Protein AF-A0A8T8BW88-F1 (afdb_monomer_lite)

Foldseek 3Di:
DDPVVLLVLLLQVLVLLVVLVVDAAPPPVNPVSLVSNVVSVVVLVVVCVVPPHDDDLVRQVVQWDWDQDPVRFIFTALVSRDPPLSSNLCSVQVPPDADPRGRGPVSSVVSSVVVVVSVVSSVSNVVSVVVVD

Organism: NCBI:txid629265

pLDDT: mean 92.84, std 7.48, range [59.25, 98.06]

Sequence (133 aa):
MSSDELSELERTRRRALWALASLHPGASLALGVLATLDDLEAQERSISASTQQPLELNEARHSVPVERHTSGIDIVLELDIPEPWRERFLQASIGSTRLPEGPYACDWEKFLTEWEREMQHLQNHRVTQAASG

Radius of gyration: 16.19 Å; chains: 1; bounding box: 39×26×47 Å

Secondary structure (DSSP, 8-state):
--HHHHHHHHHHHHHHHHHHHTS-TT-TTHHHHHHHHHHHHHHHHHHHTTSPPPPPHHHHHHHS--EE-TTS-EE--GGGSPTTHHHHHHHHTTT----SS--BHHHHHHHHHHHHHHHHHHHHHHHHHHHH-

Structure (mmCIF, N/CA/C/O backbone):
data_AF-A0A8T8BW88-F1
#
_entry.id   AF-A0A8T8BW88-F1
#
loop_
_atom_site.group_PDB
_atom_site.id
_atom_site.type_symbol
_atom_site.label_atom_id
_atom_site.label_alt_id
_atom_site.label_comp_id
_atom_site.label_asym_id
_atom_site.label_entity_id
_atom_site.label_seq_id
_atom_site.pdbx_PDB_ins_code
_atom_site.Cartn_x
_atom_site.Cartn_y
_atom_site.Cartn_z
_atom_site.occupancy
_atom_site.B_iso_or_equiv
_atom_site.auth_seq_id
_atom_site.auth_comp_id
_atom_site.auth_asym_id
_atom_site.auth_atom_id
_atom_site.pdbx_PDB_model_num
ATOM 1 N N . MET A 1 1 ? 15.682 -3.677 9.743 1.00 74.81 1 MET A N 1
ATOM 2 C CA . MET A 1 1 ? 15.227 -2.358 9.276 1.00 74.81 1 MET A CA 1
ATOM 3 C C . MET A 1 1 ? 14.615 -1.632 10.460 1.00 74.81 1 MET A C 1
ATOM 5 O O . MET A 1 1 ? 13.867 -2.262 11.203 1.00 74.81 1 MET A O 1
ATOM 9 N N . SER A 1 2 ? 14.995 -0.382 10.702 1.00 84.38 2 SER A N 1
ATOM 10 C CA . SER A 1 2 ? 14.353 0.474 11.700 1.00 84.38 2 SER A CA 1
ATOM 11 C C . SER A 1 2 ? 12.965 0.916 11.217 1.00 84.38 2 SER A C 1
ATOM 13 O O . SER A 1 2 ? 12.634 0.778 10.039 1.00 84.38 2 SER A O 1
ATOM 15 N N . SER A 1 3 ? 12.148 1.462 12.123 1.00 85.19 3 SER A N 1
ATOM 16 C CA . SER A 1 3 ? 10.843 2.029 11.756 1.00 85.19 3 SER A CA 1
ATOM 17 C C . SER A 1 3 ? 10.980 3.167 10.737 1.00 85.19 3 SER A C 1
ATOM 19 O O . SER A 1 3 ? 10.177 3.261 9.813 1.00 85.19 3 SER A O 1
ATOM 21 N N . ASP A 1 4 ? 12.016 4.000 10.875 1.00 89.25 4 ASP A N 1
ATOM 22 C CA . ASP A 1 4 ? 12.253 5.138 9.980 1.00 89.25 4 ASP A CA 1
ATOM 23 C C . ASP A 1 4 ? 12.643 4.669 8.574 1.00 89.25 4 ASP A C 1
ATOM 25 O O . ASP A 1 4 ? 12.135 5.181 7.580 1.00 89.25 4 ASP A O 1
ATOM 29 N N . GLU A 1 5 ? 13.500 3.648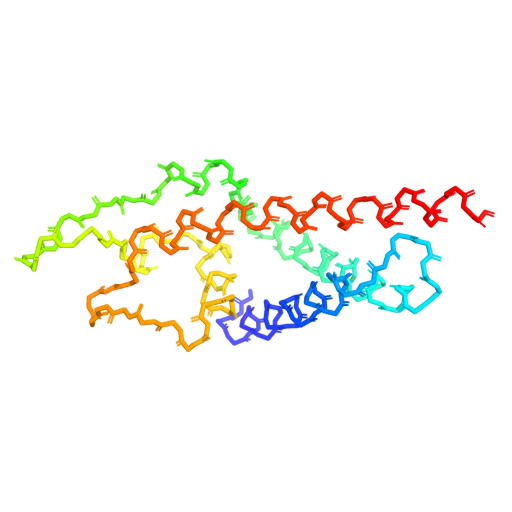 8.481 1.00 89.94 5 GLU A N 1
ATOM 30 C CA . GLU A 1 5 ? 13.898 3.057 7.201 1.00 89.94 5 GLU A CA 1
ATOM 31 C C . GLU A 1 5 ? 12.698 2.442 6.465 1.00 89.94 5 GLU A C 1
ATOM 33 O O . GLU A 1 5 ? 12.556 2.643 5.258 1.00 89.94 5 GLU A O 1
ATOM 38 N N . LEU A 1 6 ? 11.813 1.740 7.187 1.00 91.44 6 LEU A N 1
ATOM 39 C CA . LEU A 1 6 ? 10.586 1.180 6.613 1.00 91.44 6 LEU A CA 1
ATOM 40 C C . LEU A 1 6 ? 9.660 2.288 6.096 1.00 91.44 6 LEU A C 1
ATOM 42 O O . LEU A 1 6 ? 9.137 2.186 4.987 1.00 91.44 6 LEU A O 1
ATOM 46 N N . SER A 1 7 ? 9.506 3.367 6.867 1.00 92.81 7 SER A N 1
ATOM 47 C CA . SER A 1 7 ? 8.671 4.501 6.473 1.00 92.81 7 SER A CA 1
ATOM 48 C C . SER A 1 7 ? 9.186 5.200 5.215 1.00 92.81 7 SER A C 1
ATOM 50 O O . SER A 1 7 ? 8.406 5.516 4.317 1.00 92.81 7 SER A O 1
ATOM 52 N N . GLU A 1 8 ? 10.499 5.418 5.096 1.00 94.38 8 GLU A N 1
ATOM 53 C CA . GLU A 1 8 ? 11.085 5.989 3.875 1.00 94.38 8 GLU A CA 1
ATOM 54 C C . GLU A 1 8 ? 10.915 5.067 2.660 1.00 94.38 8 GLU A C 1
ATOM 56 O O . GLU A 1 8 ? 10.578 5.539 1.565 1.00 94.38 8 GLU A O 1
ATOM 61 N N . LEU A 1 9 ? 11.111 3.758 2.852 1.00 94.75 9 LEU A N 1
ATOM 62 C CA . LEU A 1 9 ? 10.942 2.753 1.805 1.00 94.75 9 LEU A CA 1
ATOM 63 C C . LEU A 1 9 ? 9.507 2.777 1.268 1.00 94.75 9 LEU A C 1
ATOM 65 O O . LEU A 1 9 ? 9.294 2.963 0.066 1.00 94.75 9 LEU A O 1
ATOM 69 N N . GLU A 1 10 ? 8.512 2.665 2.147 1.00 96.50 10 GLU A N 1
ATOM 70 C CA . GLU A 1 10 ? 7.111 2.588 1.728 1.00 96.50 10 GLU A CA 1
ATOM 71 C C . GLU A 1 10 ? 6.560 3.927 1.228 1.00 96.50 10 GLU A C 1
ATOM 73 O O . GLU A 1 10 ? 5.748 3.963 0.299 1.00 96.50 10 GLU A O 1
ATOM 78 N N . ARG A 1 11 ? 7.070 5.057 1.728 1.00 96.94 11 ARG A N 1
ATOM 79 C CA . ARG A 1 11 ? 6.762 6.376 1.156 1.00 96.94 11 ARG A CA 1
ATOM 80 C C . ARG A 1 11 ? 7.268 6.504 -0.275 1.00 96.94 11 ARG A C 1
ATOM 82 O O . ARG A 1 11 ? 6.573 7.050 -1.137 1.00 96.94 11 ARG A O 1
ATOM 89 N N . THR A 1 12 ? 8.474 6.007 -0.540 1.00 97.75 12 THR A N 1
ATOM 90 C CA . THR A 1 12 ? 9.057 6.005 -1.887 1.00 97.75 12 THR A CA 1
ATOM 91 C C . THR A 1 12 ? 8.255 5.091 -2.806 1.00 97.75 12 THR A C 1
ATOM 93 O O . THR A 1 12 ? 7.870 5.517 -3.899 1.00 97.75 12 THR A O 1
ATOM 96 N N . ARG A 1 13 ? 7.892 3.891 -2.331 1.00 97.88 13 ARG A N 1
ATOM 97 C CA . ARG A 1 13 ? 7.023 2.958 -3.058 1.00 97.88 13 ARG A CA 1
ATOM 98 C C . ARG A 1 13 ? 5.689 3.595 -3.423 1.00 97.88 13 ARG A C 1
ATOM 100 O O . ARG A 1 13 ? 5.296 3.572 -4.588 1.00 97.88 13 ARG A O 1
ATOM 107 N N . ARG A 1 14 ? 5.009 4.219 -2.460 1.00 97.94 14 ARG A N 1
ATOM 108 C CA . ARG A 1 14 ? 3.710 4.863 -2.680 1.00 97.94 14 ARG A CA 1
ATOM 109 C C . ARG A 1 14 ? 3.781 5.958 -3.745 1.00 97.94 14 ARG A C 1
ATOM 111 O O . ARG A 1 14 ? 2.912 6.027 -4.617 1.00 97.94 14 ARG A O 1
ATOM 118 N N . ARG A 1 15 ? 4.820 6.799 -3.708 1.00 97.62 15 ARG A N 1
ATOM 119 C CA . ARG A 1 15 ? 5.049 7.841 -4.724 1.00 97.62 15 ARG A CA 1
ATOM 120 C C . ARG A 1 15 ? 5.287 7.241 -6.107 1.00 97.62 15 ARG A C 1
ATOM 122 O O . ARG A 1 15 ? 4.695 7.714 -7.074 1.00 97.62 15 ARG A O 1
ATOM 129 N N . ALA A 1 16 ? 6.107 6.196 -6.197 1.00 98.00 16 ALA A N 1
ATOM 130 C CA . ALA A 1 16 ? 6.397 5.522 -7.458 1.00 98.00 16 ALA A CA 1
ATOM 131 C C . ALA A 1 16 ? 5.146 4.848 -8.048 1.00 98.00 16 ALA A C 1
ATOM 133 O O . ALA A 1 16 ? 4.834 5.059 -9.218 1.00 98.00 16 ALA A O 1
ATOM 134 N N . LEU A 1 17 ? 4.368 4.124 -7.237 1.00 97.88 17 LEU A N 1
ATOM 135 C CA . LEU A 1 17 ? 3.106 3.517 -7.672 1.00 97.88 17 LEU A CA 1
ATOM 136 C C . LEU A 1 17 ? 2.085 4.569 -8.123 1.00 97.88 17 LEU A C 1
ATOM 138 O O . LEU A 1 17 ? 1.419 4.385 -9.140 1.00 97.88 17 LEU A O 1
ATOM 142 N N . TRP A 1 18 ? 1.995 5.708 -7.427 1.00 96.69 18 TRP A N 1
ATOM 143 C CA . TRP A 1 18 ? 1.120 6.804 -7.851 1.00 96.69 18 TRP A CA 1
ATOM 144 C C . TRP A 1 18 ? 1.557 7.417 -9.190 1.00 96.69 18 TRP A C 1
ATOM 146 O O . TRP A 1 18 ? 0.721 7.645 -10.068 1.00 96.69 18 TRP A O 1
ATOM 156 N N . ALA A 1 19 ? 2.861 7.627 -9.387 1.00 97.31 19 ALA A N 1
ATOM 157 C CA . ALA A 1 19 ? 3.392 8.079 -10.670 1.00 97.31 19 ALA A CA 1
ATOM 158 C C . ALA A 1 19 ? 3.072 7.075 -11.793 1.00 97.31 19 ALA A C 1
ATOM 160 O O . ALA A 1 19 ? 2.618 7.475 -12.865 1.00 97.31 19 ALA A O 1
ATOM 161 N N . LEU A 1 20 ? 3.234 5.773 -11.530 1.00 97.56 20 LEU A N 1
ATOM 162 C CA . LEU A 1 20 ? 2.959 4.711 -12.499 1.00 97.56 20 LEU A CA 1
ATOM 163 C C . LEU A 1 20 ? 1.473 4.609 -12.871 1.00 97.56 20 LEU A C 1
ATOM 165 O O . LEU A 1 20 ? 1.148 4.348 -14.030 1.00 97.56 20 LEU A O 1
ATOM 169 N N . ALA A 1 21 ? 0.567 4.855 -11.920 1.00 95.44 21 ALA A N 1
ATOM 170 C CA . ALA A 1 21 ? -0.880 4.813 -12.142 1.00 95.44 21 ALA A CA 1
ATOM 171 C C . ALA A 1 21 ? -1.358 5.819 -13.206 1.00 95.44 21 ALA A C 1
ATOM 173 O O . ALA A 1 21 ? -2.361 5.584 -13.874 1.00 95.44 21 ALA A O 1
ATOM 174 N N . SER A 1 22 ? -0.619 6.916 -13.403 1.00 94.00 22 SER A N 1
ATOM 175 C CA . SER A 1 22 ? -0.926 7.932 -14.423 1.00 94.00 22 SER A CA 1
ATOM 176 C C . SER A 1 22 ? -0.344 7.605 -15.805 1.00 94.00 22 SER A C 1
ATOM 178 O O . SER A 1 22 ? -0.575 8.343 -16.762 1.00 94.00 22 SER A O 1
ATOM 180 N N . LEU A 1 23 ? 0.430 6.522 -15.925 1.00 96.19 23 LEU A N 1
ATOM 181 C CA . LEU A 1 23 ? 1.119 6.125 -17.149 1.00 96.19 23 LEU A CA 1
ATOM 182 C C . LEU A 1 23 ? 0.485 4.867 -17.745 1.00 96.19 23 LEU A C 1
ATOM 184 O O . LEU A 1 23 ? 0.189 3.897 -17.042 1.00 96.19 23 LEU A O 1
ATOM 188 N N . HIS A 1 24 ? 0.335 4.855 -19.069 1.00 94.00 24 HIS A N 1
ATOM 189 C CA . HIS A 1 24 ? -0.059 3.651 -19.794 1.00 94.00 24 HIS A CA 1
ATOM 190 C C . HIS A 1 24 ? 1.138 2.694 -19.942 1.00 94.00 24 HIS A C 1
ATOM 192 O O . HIS A 1 24 ? 2.274 3.161 -20.088 1.00 94.00 24 HIS A O 1
ATOM 198 N N . PRO A 1 25 ? 0.912 1.367 -19.959 1.00 95.00 25 PRO A N 1
ATOM 199 C CA . PRO A 1 25 ? 1.957 0.398 -20.271 1.00 95.00 25 PRO A CA 1
ATOM 200 C C . PRO A 1 25 ? 2.704 0.748 -21.565 1.00 95.00 25 PRO A C 1
ATOM 202 O O . PRO A 1 25 ? 2.097 1.188 -22.546 1.00 95.00 25 PRO A O 1
ATOM 205 N N . GLY A 1 26 ? 4.032 0.609 -21.545 1.00 90.19 26 GLY A N 1
ATOM 206 C CA . GLY A 1 26 ? 4.911 0.929 -22.678 1.00 90.19 26 GLY A CA 1
ATOM 207 C C . GLY A 1 26 ? 5.310 2.404 -22.812 1.00 90.19 26 GLY A C 1
ATOM 208 O O . GLY A 1 26 ? 6.084 2.743 -23.704 1.00 90.19 26 GLY A O 1
ATOM 209 N N . ALA A 1 27 ? 4.831 3.296 -21.939 1.00 93.38 27 ALA A N 1
ATOM 210 C CA . ALA A 1 27 ? 5.320 4.672 -21.902 1.00 93.38 27 ALA A CA 1
ATOM 211 C C . ALA A 1 27 ? 6.814 4.711 -21.530 1.00 93.38 27 ALA A C 1
ATOM 213 O O . ALA A 1 27 ? 7.217 4.166 -20.505 1.00 93.38 27 ALA A O 1
ATOM 214 N N . SER A 1 28 ? 7.639 5.426 -22.299 1.00 91.50 28 SER A N 1
ATOM 215 C CA . SER A 1 28 ? 9.075 5.577 -21.999 1.00 91.50 28 SER A CA 1
ATOM 216 C C . SER A 1 28 ? 9.335 6.253 -20.648 1.00 91.50 28 SER A C 1
ATOM 218 O O . SER A 1 28 ? 10.311 5.940 -19.971 1.00 91.50 28 SER A O 1
ATOM 220 N N . LEU A 1 29 ? 8.425 7.131 -20.214 1.00 93.31 29 LEU A N 1
ATOM 221 C CA . LEU A 1 29 ? 8.466 7.769 -18.896 1.00 93.31 29 LEU A CA 1
ATOM 222 C C . LEU A 1 29 ? 8.293 6.770 -17.739 1.00 93.31 29 LEU A C 1
ATOM 224 O O . LEU A 1 29 ? 8.699 7.074 -16.620 1.00 93.31 29 LEU A O 1
ATOM 228 N N . ALA A 1 30 ? 7.738 5.577 -17.989 1.00 95.69 30 ALA A N 1
ATOM 229 C CA . ALA A 1 30 ? 7.582 4.549 -16.964 1.00 95.69 30 ALA A CA 1
ATOM 230 C C . ALA A 1 30 ? 8.914 3.872 -16.605 1.00 95.69 30 ALA A C 1
ATOM 232 O O . ALA A 1 30 ? 9.045 3.383 -15.491 1.00 95.69 30 ALA A O 1
ATOM 233 N N . LEU A 1 31 ? 9.924 3.890 -17.487 1.00 94.88 31 LEU A N 1
ATOM 234 C CA . LEU A 1 31 ? 11.190 3.165 -17.290 1.00 94.88 31 LEU A CA 1
ATOM 235 C C . LEU A 1 31 ? 11.887 3.526 -15.968 1.00 94.88 31 LEU A C 1
ATOM 237 O O . LEU A 1 31 ? 12.295 2.639 -15.224 1.00 94.88 31 LEU A O 1
ATOM 241 N N . GLY A 1 32 ? 11.987 4.822 -15.652 1.00 95.44 32 GLY A N 1
ATOM 242 C CA . GLY A 1 32 ? 12.606 5.280 -14.402 1.00 95.44 32 GLY A CA 1
ATOM 243 C C . GLY A 1 32 ? 11.784 4.921 -13.158 1.00 95.44 32 GLY A C 1
ATOM 244 O O . GLY A 1 32 ? 12.343 4.609 -12.107 1.00 95.44 32 GLY A O 1
ATOM 245 N N . VAL A 1 33 ? 10.454 4.918 -13.288 1.00 97.12 33 VAL A N 1
ATOM 246 C CA . VAL A 1 33 ? 9.537 4.527 -12.209 1.00 97.12 33 VAL A CA 1
ATOM 247 C C . VAL A 1 33 ? 9.631 3.022 -11.940 1.00 97.12 33 VAL A C 1
ATOM 249 O O . VAL A 1 33 ? 9.687 2.618 -10.783 1.00 97.12 33 VAL A O 1
ATOM 252 N N . LEU A 1 34 ? 9.709 2.202 -12.993 1.00 97.19 34 LEU A N 1
ATOM 253 C CA . LEU A 1 34 ? 9.879 0.751 -12.894 1.00 97.19 34 LEU A CA 1
ATOM 254 C C . LEU A 1 34 ? 11.213 0.386 -12.243 1.00 97.19 34 LEU A C 1
ATOM 256 O O . LEU A 1 34 ? 11.208 -0.382 -11.290 1.00 97.19 34 LEU A O 1
ATOM 260 N N . ALA A 1 35 ? 12.316 1.018 -12.658 1.00 96.44 35 ALA A N 1
ATOM 261 C CA . ALA A 1 35 ? 13.621 0.810 -12.027 1.00 96.44 35 ALA A CA 1
ATOM 262 C C . ALA A 1 35 ? 13.587 1.117 -10.519 1.00 96.44 35 ALA A C 1
ATOM 264 O O . ALA A 1 35 ? 14.080 0.335 -9.715 1.00 96.44 35 ALA A O 1
ATOM 265 N N . THR A 1 36 ? 12.918 2.208 -10.125 1.00 97.38 36 THR A N 1
ATOM 266 C CA . THR A 1 36 ? 12.741 2.546 -8.703 1.00 97.38 36 THR A CA 1
ATOM 267 C C . THR A 1 36 ? 11.951 1.465 -7.956 1.00 97.38 36 THR A C 1
ATOM 269 O O . THR A 1 36 ? 12.309 1.101 -6.840 1.00 97.38 36 THR A O 1
ATOM 272 N N . LEU A 1 37 ? 10.869 0.943 -8.543 1.00 97.12 37 LEU A N 1
ATOM 273 C CA . LEU A 1 37 ? 10.062 -0.115 -7.923 1.00 97.12 37 LEU A CA 1
ATOM 274 C C . LEU A 1 37 ? 10.822 -1.445 -7.823 1.00 97.12 37 LEU A C 1
ATOM 276 O O . LEU A 1 37 ? 10.698 -2.133 -6.811 1.00 97.12 37 LEU A O 1
ATOM 280 N N . ASP A 1 38 ? 11.627 -1.779 -8.829 1.00 96.06 38 ASP A N 1
ATOM 281 C CA . ASP A 1 38 ? 12.470 -2.976 -8.835 1.00 96.06 38 ASP A CA 1
ATOM 282 C C . ASP A 1 38 ? 13.574 -2.889 -7.765 1.00 96.06 38 ASP A C 1
ATOM 284 O O . ASP A 1 38 ? 13.796 -3.856 -7.031 1.00 96.06 38 ASP A O 1
ATOM 288 N N . ASP A 1 39 ? 14.205 -1.719 -7.605 1.00 95.75 39 ASP A N 1
ATOM 289 C CA . ASP A 1 39 ? 15.193 -1.463 -6.549 1.00 95.75 39 ASP A CA 1
ATOM 290 C C . ASP A 1 39 ? 14.573 -1.619 -5.150 1.00 95.75 39 ASP A C 1
ATOM 292 O O . ASP A 1 39 ? 15.161 -2.255 -4.269 1.00 95.75 39 ASP A O 1
ATOM 296 N N . LEU A 1 40 ? 13.355 -1.102 -4.947 1.00 94.88 40 LEU A N 1
ATOM 297 C CA . LEU A 1 40 ? 12.621 -1.244 -3.685 1.00 94.88 40 LEU A CA 1
ATOM 298 C C . LEU A 1 40 ? 12.276 -2.709 -3.385 1.00 94.88 40 LEU A C 1
ATOM 300 O O . LEU A 1 40 ? 12.467 -3.164 -2.257 1.00 94.88 40 LEU A O 1
ATOM 304 N N . GLU A 1 41 ? 11.800 -3.470 -4.377 1.00 92.12 41 GLU A N 1
ATOM 305 C CA . GLU A 1 41 ? 11.554 -4.910 -4.219 1.00 92.12 41 GLU A CA 1
ATOM 306 C C . GLU A 1 41 ? 12.842 -5.687 -3.909 1.00 92.12 41 GLU A C 1
ATOM 308 O O . GLU A 1 41 ? 12.825 -6.633 -3.118 1.00 92.12 41 GLU A O 1
ATOM 313 N N . ALA A 1 42 ? 13.971 -5.314 -4.516 1.00 91.12 42 ALA A N 1
ATOM 314 C CA . ALA A 1 42 ? 15.265 -5.923 -4.226 1.00 91.12 42 ALA A CA 1
ATOM 315 C C . ALA A 1 42 ? 15.733 -5.615 -2.795 1.00 91.12 42 ALA A C 1
ATOM 317 O O . ALA A 1 42 ? 16.179 -6.524 -2.087 1.00 91.12 42 ALA A O 1
ATOM 318 N N . GLN A 1 43 ? 15.584 -4.364 -2.350 1.00 89.62 43 GLN A N 1
ATOM 319 C CA . GLN A 1 43 ? 15.903 -3.942 -0.989 1.00 89.62 43 GLN A CA 1
ATOM 320 C C . GLN A 1 43 ? 15.036 -4.676 0.041 1.00 89.62 43 GLN A C 1
ATOM 322 O O . GLN A 1 43 ? 15.56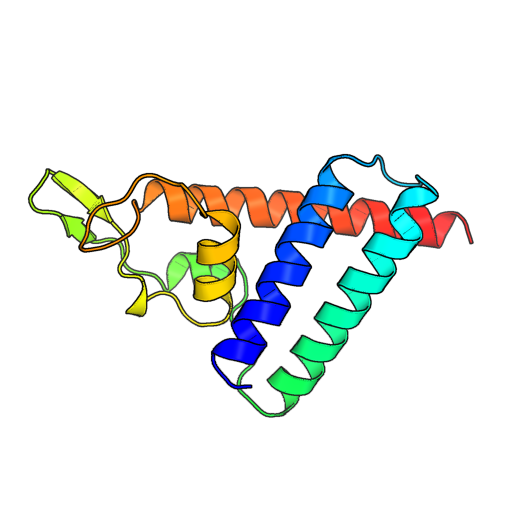9 -5.227 1.005 1.00 89.62 43 GLN A O 1
ATOM 327 N N . GLU A 1 44 ? 13.724 -4.754 -0.186 1.00 86.94 44 GLU A N 1
ATOM 328 C CA . GLU A 1 44 ? 12.796 -5.488 0.677 1.00 86.94 44 GLU A CA 1
ATOM 329 C C . GLU A 1 44 ? 13.173 -6.970 0.761 1.00 86.94 44 GLU A C 1
ATOM 331 O O . GLU A 1 44 ? 13.350 -7.494 1.856 1.00 86.94 44 GLU A O 1
ATOM 336 N N . ARG A 1 45 ? 13.412 -7.634 -0.377 1.00 84.88 45 ARG A N 1
ATOM 337 C CA . ARG A 1 45 ? 13.787 -9.056 -0.414 1.00 84.88 45 ARG A CA 1
ATOM 338 C C . ARG A 1 45 ? 15.114 -9.336 0.295 1.00 84.88 45 ARG A C 1
ATOM 340 O O . ARG A 1 45 ? 15.239 -10.360 0.962 1.00 84.88 45 ARG A O 1
ATOM 347 N N . SER A 1 46 ? 16.086 -8.433 0.176 1.00 82.75 46 SER A N 1
ATOM 348 C CA . SER A 1 46 ? 17.368 -8.516 0.889 1.00 82.75 46 SER A CA 1
ATOM 349 C C . SER A 1 46 ? 17.172 -8.470 2.409 1.00 82.75 46 SER A C 1
ATOM 351 O O . SER A 1 46 ? 17.742 -9.274 3.146 1.00 82.75 46 SER A O 1
ATOM 353 N N . ILE A 1 47 ? 16.293 -7.583 2.883 1.00 74.19 47 ILE A N 1
ATOM 354 C CA . ILE A 1 47 ? 15.958 -7.453 4.305 1.00 74.19 47 ILE A CA 1
ATOM 355 C C . ILE A 1 47 ? 15.166 -8.674 4.776 1.00 74.19 47 ILE A C 1
ATOM 357 O O . ILE A 1 47 ? 15.517 -9.276 5.790 1.00 74.19 47 ILE A O 1
ATOM 361 N N . SER A 1 48 ? 14.154 -9.091 4.017 1.00 70.75 48 SER A N 1
ATOM 362 C CA . SER A 1 48 ? 13.320 -10.254 4.318 1.00 70.75 48 SER A CA 1
ATOM 363 C C . SER A 1 48 ? 14.081 -11.572 4.286 1.00 70.75 48 SER A C 1
ATOM 365 O O . SER A 1 48 ? 13.669 -12.503 4.954 1.00 70.75 48 SER A O 1
ATOM 367 N N . ALA A 1 49 ? 15.206 -11.676 3.575 1.00 67.62 49 ALA A N 1
ATOM 368 C CA . ALA A 1 49 ? 16.082 -12.844 3.669 1.00 67.62 49 ALA A CA 1
ATOM 369 C C . ALA A 1 49 ? 16.762 -12.961 5.051 1.00 67.62 49 ALA A C 1
ATOM 371 O O . ALA A 1 49 ? 17.193 -14.047 5.436 1.00 67.62 49 ALA A O 1
ATOM 372 N N . SER A 1 50 ? 16.846 -11.855 5.803 1.00 61.41 50 SER A N 1
ATOM 373 C CA . SER A 1 50 ? 17.360 -11.810 7.180 1.00 61.41 50 SER A CA 1
ATOM 374 C C . SER A 1 50 ? 16.271 -11.845 8.265 1.00 61.41 50 SER A C 1
ATOM 376 O O . SER A 1 50 ? 16.590 -12.015 9.441 1.00 61.41 50 SER A O 1
ATOM 378 N N . THR A 1 51 ? 14.995 -11.711 7.888 1.00 66.88 51 THR A N 1
ATOM 379 C CA . THR A 1 51 ? 13.824 -11.733 8.784 1.00 66.88 51 THR A CA 1
ATOM 380 C C . THR A 1 51 ? 12.785 -12.745 8.283 1.00 66.88 51 THR A C 1
ATOM 382 O O . THR A 1 51 ? 13.067 -13.542 7.398 1.00 66.88 51 THR A O 1
ATOM 385 N N . GLN A 1 52 ? 11.578 -12.782 8.851 1.00 71.50 52 GLN A N 1
ATOM 386 C CA . GLN A 1 52 ? 10.477 -13.505 8.204 1.00 71.50 52 GLN A CA 1
ATOM 387 C C . GLN A 1 52 ? 10.051 -12.758 6.930 1.00 71.50 52 GLN A C 1
ATOM 389 O O . GLN A 1 52 ? 10.141 -11.526 6.880 1.00 71.50 52 GLN A O 1
ATOM 394 N N . GLN A 1 53 ? 9.625 -13.498 5.899 1.00 76.56 53 GLN A N 1
ATOM 395 C CA . GLN A 1 53 ? 9.038 -12.893 4.704 1.00 76.56 53 GLN A CA 1
ATOM 396 C C . GLN A 1 53 ? 7.753 -12.130 5.068 1.00 76.56 53 GLN A C 1
ATOM 398 O O . GLN A 1 53 ? 7.018 -12.581 5.951 1.00 76.56 53 GLN A O 1
ATOM 403 N N . PRO A 1 54 ? 7.477 -10.992 4.402 1.00 81.12 54 PRO A N 1
ATOM 404 C CA . PRO A 1 54 ? 6.192 -10.320 4.479 1.00 81.12 54 PRO A CA 1
ATOM 405 C C . PRO A 1 54 ? 5.058 -11.297 4.196 1.00 81.12 54 PRO A C 1
ATOM 407 O O . PRO A 1 54 ? 5.184 -12.139 3.309 1.00 81.12 54 PRO A O 1
ATOM 410 N N . LEU A 1 55 ? 3.947 -11.148 4.915 1.00 87.75 55 LEU A N 1
ATOM 411 C CA . LEU A 1 55 ? 2.726 -11.878 4.588 1.00 87.75 55 LEU A CA 1
ATOM 412 C C . LEU A 1 55 ? 2.282 -11.546 3.165 1.00 87.75 55 LEU A C 1
ATOM 414 O O . LEU A 1 55 ? 2.373 -10.393 2.731 1.00 87.75 55 LEU A O 1
ATOM 418 N N . GLU A 1 56 ? 1.754 -12.538 2.461 1.00 92.31 56 GLU A N 1
ATOM 419 C CA . GLU A 1 56 ? 1.121 -12.311 1.168 1.00 92.31 56 GLU A CA 1
ATOM 420 C C . GLU A 1 56 ? -0.153 -11.466 1.335 1.00 92.31 56 GLU A C 1
ATOM 422 O O . GLU A 1 56 ? -0.763 -11.433 2.407 1.00 92.31 56 GLU A O 1
ATOM 427 N N . LEU A 1 57 ? -0.602 -10.792 0.268 1.00 93.69 57 LEU A N 1
ATOM 428 C CA . LEU A 1 57 ? -1.754 -9.874 0.324 1.00 93.69 57 LEU A CA 1
ATOM 429 C C . LEU A 1 57 ? -2.999 -10.526 0.947 1.00 93.69 57 LEU A C 1
ATOM 431 O O . LEU A 1 57 ? -3.676 -9.931 1.786 1.00 93.69 57 LEU A O 1
ATOM 435 N N . ASN A 1 58 ? -3.299 -11.763 0.545 1.00 93.25 58 ASN A N 1
ATOM 436 C CA . ASN A 1 58 ? -4.439 -12.495 1.083 1.00 93.25 58 ASN A CA 1
ATOM 437 C C . ASN A 1 58 ? -4.220 -12.924 2.532 1.00 93.25 58 ASN A C 1
ATOM 439 O O . ASN A 1 58 ? -5.177 -12.952 3.294 1.00 93.25 58 ASN A O 1
ATOM 443 N N . GLU A 1 59 ? -3.000 -13.235 2.951 1.00 94.00 59 GLU A N 1
ATOM 444 C CA . GLU A 1 59 ? -2.741 -13.567 4.353 1.00 94.00 59 GLU A CA 1
ATOM 445 C C . GLU A 1 59 ? -2.928 -12.332 5.235 1.00 94.00 59 GLU A C 1
ATOM 447 O O . GLU A 1 59 ? -3.644 -12.406 6.231 1.00 94.00 59 GLU A O 1
ATOM 452 N N . ALA A 1 60 ? -2.404 -11.178 4.809 1.00 93.75 60 ALA A N 1
ATOM 453 C CA . ALA A 1 60 ? -2.607 -9.900 5.487 1.00 93.75 60 ALA A CA 1
ATOM 454 C C . ALA A 1 60 ? -4.093 -9.526 5.588 1.00 93.75 60 ALA A C 1
ATOM 456 O O . ALA A 1 60 ? -4.554 -9.058 6.626 1.00 93.75 60 ALA A O 1
ATOM 457 N N . ARG A 1 61 ? -4.873 -9.785 4.529 1.00 93.56 61 ARG A N 1
ATOM 458 C CA . ARG A 1 61 ? -6.327 -9.568 4.532 1.00 93.56 61 ARG A CA 1
ATOM 459 C C . ARG A 1 61 ? -7.031 -10.349 5.642 1.00 93.56 61 ARG A C 1
ATOM 461 O O 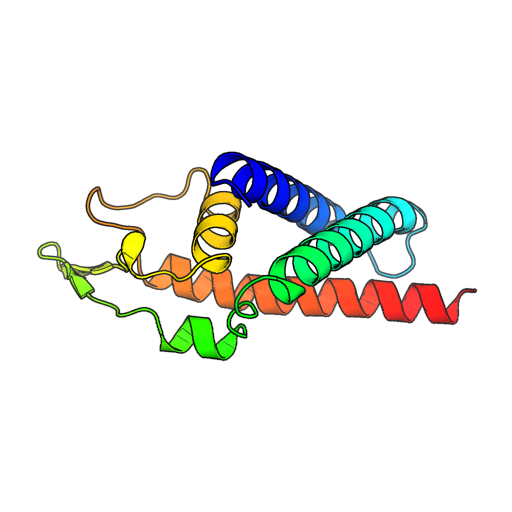. ARG A 1 61 ? -7.935 -9.809 6.268 1.00 93.56 61 ARG A O 1
ATOM 468 N N . HIS A 1 62 ? -6.646 -11.605 5.859 1.00 94.12 62 HIS A N 1
ATOM 469 C CA . HIS A 1 62 ? -7.304 -12.485 6.829 1.00 94.12 62 HIS A CA 1
ATOM 470 C C . HIS A 1 62 ? -6.694 -12.411 8.235 1.00 94.12 62 HIS A C 1
ATOM 472 O O . HIS A 1 62 ? -7.310 -12.901 9.179 1.00 94.12 62 HIS A O 1
ATOM 478 N N . SER A 1 63 ? -5.498 -11.835 8.390 1.00 94.38 63 SER A N 1
ATOM 479 C CA . SER A 1 63 ? -4.813 -11.755 9.683 1.00 94.38 63 SER A CA 1
ATOM 480 C C . SER A 1 63 ? -5.261 -10.578 10.546 1.00 94.38 63 SER A C 1
ATOM 482 O O . SER A 1 63 ? -5.041 -10.620 11.751 1.00 94.38 63 SER A O 1
ATOM 484 N N . VAL A 1 64 ? -5.840 -9.529 9.950 1.00 96.50 64 VAL A N 1
ATOM 485 C CA . VAL A 1 64 ? -6.221 -8.296 10.657 1.00 96.50 64 VAL A CA 1
ATOM 486 C C . VAL A 1 64 ? -7.658 -8.407 11.180 1.00 96.50 64 VAL A C 1
ATOM 488 O O . VAL A 1 64 ? -8.588 -8.477 10.370 1.00 96.50 64 VAL A O 1
ATOM 491 N N . PRO A 1 65 ? -7.878 -8.414 12.508 1.00 96.44 65 PRO A N 1
ATOM 492 C CA . PRO A 1 65 ? -9.216 -8.453 13.083 1.00 96.44 65 PRO A CA 1
ATOM 493 C C . PRO A 1 65 ? -9.983 -7.155 12.824 1.00 96.44 65 PRO A C 1
ATOM 495 O O . PRO A 1 65 ? -9.418 -6.062 12.848 1.00 96.44 65 PRO A O 1
ATOM 498 N N . VAL A 1 66 ? -11.296 -7.285 12.633 1.00 96.94 66 VAL A N 1
ATOM 499 C CA . VAL A 1 66 ? -12.224 -6.151 12.594 1.00 96.94 66 VAL A CA 1
ATOM 500 C C . VAL A 1 66 ? -12.937 -6.051 13.934 1.00 96.94 66 VAL A C 1
ATOM 502 O O . VAL A 1 66 ? -13.525 -7.027 14.407 1.00 96.94 66 VAL A O 1
ATOM 505 N N . GLU A 1 67 ? -12.922 -4.860 14.524 1.00 95.88 67 GLU A N 1
ATOM 506 C CA . GLU A 1 67 ? -13.584 -4.566 15.788 1.00 95.88 67 GLU A CA 1
ATOM 507 C C . GLU A 1 67 ? -14.762 -3.615 15.586 1.00 95.88 67 GLU A C 1
ATOM 509 O O . GLU A 1 67 ? -14.653 -2.567 14.943 1.00 95.88 67 GLU A O 1
ATOM 514 N N . ARG A 1 68 ? -15.901 -3.949 16.200 1.00 97.12 68 ARG A N 1
ATOM 515 C CA . ARG A 1 68 ? -17.054 -3.049 16.253 1.00 97.12 68 ARG A CA 1
ATOM 516 C C . ARG A 1 68 ? -16.800 -1.977 17.309 1.00 97.12 68 ARG A C 1
ATOM 518 O O . ARG A 1 68 ? -16.927 -2.247 18.504 1.00 97.12 68 ARG A O 1
ATOM 525 N N . HIS A 1 69 ? -16.500 -0.753 16.881 1.00 95.44 69 HIS A N 1
ATOM 526 C CA . HIS A 1 69 ? -16.334 0.369 17.799 1.00 95.44 69 HIS A CA 1
ATOM 527 C C . HIS A 1 69 ? -17.672 0.761 18.455 1.00 95.44 69 HIS A C 1
ATOM 529 O O . HIS A 1 69 ? -18.753 0.553 17.898 1.00 95.44 69 HIS A O 1
ATOM 535 N N . THR A 1 70 ? -17.613 1.395 19.631 1.00 94.31 70 THR A N 1
ATOM 536 C CA . THR A 1 70 ? -18.795 1.847 20.395 1.00 94.31 70 THR A CA 1
ATOM 537 C C . THR A 1 70 ? -19.676 2.851 19.645 1.00 94.31 70 THR A C 1
ATOM 539 O O . THR A 1 70 ? -20.872 2.943 19.913 1.00 94.31 70 THR A O 1
ATOM 542 N N . SER A 1 71 ? -19.118 3.559 18.659 1.00 92.44 71 SER A N 1
ATOM 543 C CA . SER A 1 71 ? -19.868 4.426 17.739 1.00 92.44 71 SER A CA 1
ATOM 544 C C . SER A 1 71 ? -20.728 3.658 16.725 1.00 92.44 71 SER A C 1
ATOM 546 O O . SER A 1 71 ? -21.493 4.274 15.987 1.00 92.44 71 SER A O 1
ATOM 548 N N . GLY A 1 72 ? -20.596 2.330 16.658 1.00 95.56 72 GLY A N 1
ATOM 549 C CA . GLY A 1 72 ? -21.266 1.466 15.689 1.00 95.56 72 GLY A CA 1
ATOM 550 C C . GLY A 1 72 ? -20.513 1.288 14.367 1.00 95.56 72 GLY A C 1
ATOM 551 O O . GLY A 1 72 ? -20.992 0.543 13.515 1.00 95.56 72 GLY A O 1
ATOM 552 N N . ILE A 1 73 ? -19.357 1.936 14.197 1.00 95.88 73 ILE A N 1
ATOM 553 C CA . ILE A 1 73 ? -18.508 1.835 13.001 1.00 95.88 73 ILE A CA 1
ATOM 554 C C . ILE A 1 73 ? -17.463 0.733 13.208 1.00 95.88 73 ILE A C 1
ATOM 556 O O . ILE A 1 73 ? -16.891 0.621 14.289 1.00 95.88 73 ILE A O 1
ATOM 560 N N . ASP A 1 74 ? -17.210 -0.070 12.178 1.00 98.06 74 ASP A N 1
ATOM 561 C CA . ASP A 1 74 ? -16.154 -1.084 12.197 1.00 98.06 74 ASP A CA 1
ATOM 562 C C . ASP A 1 74 ? -14.774 -0.452 11.961 1.00 98.06 74 ASP A C 1
ATOM 564 O O . ASP A 1 74 ? -14.585 0.338 11.028 1.00 98.06 74 ASP A O 1
ATOM 568 N N . ILE A 1 75 ? -13.807 -0.813 12.802 1.00 97.75 75 ILE A N 1
ATOM 569 C CA . ILE A 1 75 ? -12.415 -0.358 12.735 1.00 97.75 75 ILE A CA 1
ATOM 570 C C . ILE A 1 75 ? -11.455 -1.545 12.686 1.00 97.75 75 ILE A C 1
ATOM 572 O O . ILE A 1 75 ? -11.821 -2.668 13.030 1.00 97.75 75 ILE A O 1
ATOM 576 N N . VAL A 1 76 ? -10.215 -1.281 12.284 1.00 97.50 76 VAL A N 1
ATOM 577 C CA . VAL A 1 76 ? -9.082 -2.185 12.525 1.00 97.50 76 VAL A CA 1
ATOM 578 C C . VAL A 1 76 ? -8.073 -1.477 13.419 1.00 97.50 76 VAL A C 1
ATOM 580 O O . VAL A 1 76 ? -7.890 -0.262 13.306 1.00 97.50 76 VAL A O 1
ATOM 583 N N . LEU A 1 77 ? -7.418 -2.212 14.315 1.00 96.38 77 LEU A N 1
ATOM 584 C CA . LEU A 1 77 ? -6.360 -1.646 15.145 1.00 96.38 77 LEU A CA 1
ATOM 585 C C . LEU A 1 77 ? -5.053 -1.634 14.359 1.00 96.38 77 LEU A C 1
ATOM 587 O O . LEU A 1 77 ? -4.625 -2.651 13.820 1.00 96.38 77 LEU A O 1
ATOM 591 N N . GLU A 1 78 ? -4.373 -0.489 14.324 1.00 94.75 78 GLU A N 1
ATOM 592 C CA . GLU A 1 78 ? -3.123 -0.363 13.561 1.00 94.75 78 GLU A CA 1
ATOM 593 C C . GLU A 1 78 ? -2.037 -1.306 14.065 1.00 94.75 78 GLU A C 1
ATOM 595 O O . GLU A 1 78 ? -1.230 -1.785 13.279 1.00 94.75 78 GLU A O 1
ATOM 600 N N . LEU A 1 79 ? -2.013 -1.589 15.368 1.00 94.25 79 LEU A N 1
ATOM 601 C CA . LEU A 1 79 ? -1.043 -2.502 15.971 1.00 94.25 79 LEU A CA 1
ATOM 602 C C . LEU A 1 79 ? -1.245 -3.962 15.548 1.00 94.25 79 LEU A C 1
ATOM 604 O O . LEU A 1 79 ? -0.281 -4.722 15.590 1.00 94.25 79 LEU A O 1
ATOM 608 N N . ASP A 1 80 ? -2.450 -4.320 15.103 1.00 95.81 80 ASP A N 1
ATOM 609 C CA . ASP A 1 80 ? -2.770 -5.665 14.624 1.00 95.81 80 ASP A CA 1
ATOM 610 C C . ASP A 1 80 ? -2.485 -5.831 13.127 1.00 95.81 80 ASP A C 1
ATOM 612 O O . ASP A 1 80 ? -2.507 -6.949 12.609 1.00 95.81 80 ASP A O 1
ATOM 616 N N . ILE A 1 81 ? -2.185 -4.735 12.419 1.00 95.94 81 ILE A N 1
ATOM 617 C CA . ILE A 1 81 ? -1.742 -4.806 11.032 1.00 95.94 81 ILE A CA 1
ATOM 618 C C . ILE A 1 81 ? -0.260 -5.214 11.021 1.00 95.94 81 ILE A C 1
ATOM 620 O O . ILE A 1 81 ? 0.589 -4.491 11.553 1.00 95.94 81 ILE A O 1
ATOM 624 N N . PRO A 1 82 ? 0.085 -6.359 10.411 1.00 94.06 82 PRO A N 1
ATOM 625 C CA . PRO A 1 82 ? 1.459 -6.835 10.365 1.00 94.06 82 PRO A CA 1
ATOM 626 C C . PRO A 1 82 ? 2.312 -5.944 9.460 1.00 94.06 82 PRO A C 1
ATOM 628 O O . PRO A 1 82 ? 1.860 -5.478 8.413 1.00 94.06 82 PRO A O 1
ATOM 631 N N . GLU A 1 83 ? 3.579 -5.742 9.813 1.00 92.56 83 GLU A N 1
ATOM 632 C CA . GLU A 1 83 ? 4.519 -5.114 8.884 1.00 92.56 83 GLU A CA 1
ATOM 633 C C . GLU A 1 83 ? 4.859 -6.056 7.720 1.00 92.56 83 GLU A C 1
ATOM 635 O O . GLU A 1 83 ? 4.918 -7.274 7.915 1.00 92.56 83 GLU A O 1
ATOM 640 N N . PRO A 1 84 ? 5.089 -5.525 6.503 1.00 93.94 84 PRO A N 1
ATOM 641 C CA . PRO A 1 84 ? 5.119 -4.105 6.112 1.00 93.94 84 PRO A CA 1
ATOM 642 C C . PRO A 1 84 ? 3.741 -3.518 5.739 1.00 93.94 84 PRO A C 1
ATOM 644 O O . PRO A 1 84 ? 3.645 -2.388 5.260 1.00 93.94 84 PRO A O 1
ATOM 647 N N . TRP A 1 85 ? 2.654 -4.283 5.883 1.00 96.50 85 TRP A N 1
ATOM 648 C CA . TRP A 1 85 ? 1.323 -3.868 5.431 1.00 96.50 85 TRP A CA 1
ATOM 649 C C . TRP A 1 85 ? 0.772 -2.668 6.182 1.00 96.50 85 TRP A C 1
ATOM 651 O O . TRP A 1 85 ? 0.067 -1.855 5.584 1.00 96.50 85 TRP A O 1
ATOM 661 N N . ARG A 1 86 ? 1.125 -2.537 7.461 1.00 96.50 86 ARG A N 1
ATOM 662 C CA . ARG A 1 86 ? 0.775 -1.368 8.260 1.00 96.50 86 ARG A CA 1
ATOM 663 C C . ARG A 1 86 ? 1.354 -0.106 7.649 1.00 96.50 86 ARG A C 1
ATOM 665 O O . ARG A 1 86 ? 0.592 0.802 7.331 1.00 96.50 86 ARG A O 1
ATOM 672 N N . GLU A 1 87 ? 2.664 -0.061 7.417 1.00 96.62 87 GLU A N 1
ATOM 673 C CA . GLU A 1 87 ? 3.280 1.131 6.837 1.00 96.62 87 GLU A CA 1
ATOM 674 C C . GLU A 1 87 ? 2.769 1.400 5.411 1.00 96.62 87 GLU A C 1
ATOM 676 O O . GLU A 1 87 ? 2.449 2.541 5.074 1.00 96.62 87 GLU A O 1
ATOM 681 N N . ARG A 1 88 ? 2.584 0.358 4.585 1.00 97.25 88 ARG A N 1
ATOM 682 C CA . ARG A 1 88 ? 1.979 0.499 3.244 1.00 97.25 88 ARG A CA 1
ATOM 683 C C . ARG A 1 88 ? 0.596 1.150 3.301 1.00 97.25 88 ARG A C 1
ATOM 685 O O . ARG A 1 88 ? 0.308 2.057 2.516 1.00 97.25 88 ARG A O 1
ATOM 692 N N . PHE A 1 89 ? -0.246 0.708 4.235 1.00 97.88 89 PHE A N 1
ATOM 693 C CA . PHE A 1 89 ? -1.579 1.261 4.453 1.00 97.88 89 PHE A CA 1
ATOM 694 C C . PHE A 1 89 ? -1.522 2.710 4.936 1.00 97.88 89 PHE A C 1
ATOM 696 O O . PHE A 1 89 ? -2.235 3.557 4.394 1.00 97.88 89 PHE A O 1
ATOM 703 N N . LEU A 1 90 ? -0.647 3.020 5.898 1.00 96.06 90 LEU A N 1
ATOM 704 C CA . LEU A 1 90 ? -0.469 4.374 6.424 1.00 96.06 90 LEU A CA 1
ATOM 705 C C . LEU A 1 90 ? -0.045 5.356 5.329 1.00 96.06 90 LEU A C 1
ATOM 707 O O . LEU A 1 90 ? -0.650 6.419 5.198 1.00 96.06 90 LEU A O 1
ATOM 711 N N . GLN A 1 91 ? 0.931 4.983 4.496 1.00 97.44 91 GLN A N 1
ATOM 712 C CA . GLN A 1 91 ? 1.395 5.81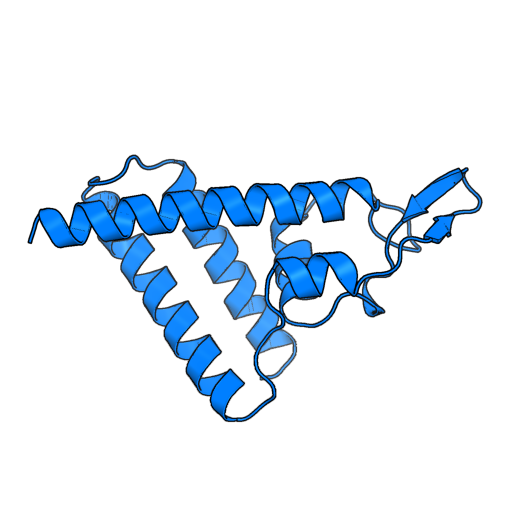7 3.383 1.00 97.44 91 GLN A CA 1
ATOM 713 C C . GLN A 1 91 ? 0.314 6.010 2.309 1.00 97.44 91 GLN A C 1
ATOM 715 O O . GLN A 1 91 ? 0.215 7.087 1.718 1.00 97.44 91 GLN A O 1
ATOM 720 N N . ALA A 1 92 ? -0.518 4.996 2.056 1.00 96.50 92 ALA A N 1
ATOM 721 C CA . ALA A 1 92 ? -1.639 5.095 1.120 1.00 96.50 92 ALA A CA 1
ATOM 722 C C . ALA A 1 92 ? -2.829 5.899 1.667 1.00 96.50 92 ALA A C 1
ATOM 724 O O . ALA A 1 92 ? -3.598 6.459 0.887 1.00 96.50 92 ALA A O 1
ATOM 725 N N . SER A 1 93 ? -2.960 5.983 2.991 1.00 95.12 93 SER A N 1
ATOM 726 C CA . SER A 1 93 ? -4.130 6.555 3.665 1.00 95.12 93 SER A CA 1
ATOM 727 C C . SER A 1 93 ? -3.883 7.944 4.252 1.00 95.12 93 SER A C 1
ATOM 729 O O . SER A 1 93 ? -4.728 8.446 4.996 1.00 95.12 93 SER A O 1
ATOM 731 N N . ILE A 1 94 ? -2.764 8.599 3.922 1.00 92.94 94 ILE A N 1
ATOM 732 C CA . ILE A 1 94 ? -2.446 9.955 4.392 1.00 92.94 94 ILE A CA 1
ATOM 733 C C . ILE A 1 94 ? -3.607 10.911 4.077 1.00 92.94 94 ILE A C 1
ATOM 735 O O . ILE A 1 94 ? -3.993 11.093 2.925 1.00 92.94 94 ILE A O 1
ATOM 739 N N . GLY A 1 95 ? -4.146 11.548 5.120 1.00 91.50 95 GLY A N 1
ATOM 740 C CA . GLY A 1 95 ? -5.271 12.484 5.014 1.00 91.50 95 GLY A CA 1
ATOM 741 C C . GLY A 1 95 ? -6.661 11.838 5.042 1.00 91.50 95 GLY A C 1
ATOM 742 O O . GLY A 1 95 ? -7.654 12.559 4.949 1.00 91.50 95 GLY A O 1
ATOM 743 N N . SER A 1 96 ? -6.757 10.514 5.198 1.00 92.00 96 SER A N 1
ATOM 744 C CA . SER A 1 96 ? -8.041 9.823 5.369 1.00 92.00 96 SER A CA 1
ATOM 745 C C . SER A 1 96 ? -8.661 10.118 6.735 1.00 92.00 96 SER A C 1
ATOM 747 O O . SER A 1 96 ? -7.967 10.355 7.726 1.00 92.00 96 SER A O 1
ATOM 749 N N . THR A 1 97 ? -9.993 10.106 6.789 1.00 93.12 97 THR A N 1
ATOM 750 C CA . THR A 1 97 ? -10.735 10.242 8.050 1.00 93.12 97 THR A CA 1
ATOM 751 C C . THR A 1 97 ? -10.665 8.932 8.829 1.00 93.12 97 THR A C 1
ATOM 753 O O . THR A 1 97 ? -10.751 7.863 8.240 1.00 93.12 97 THR A O 1
ATOM 756 N N . ARG A 1 98 ? -10.517 9.008 10.152 1.00 94.88 98 ARG A N 1
ATOM 757 C CA . ARG A 1 98 ? -10.433 7.845 11.044 1.00 94.88 98 ARG A CA 1
ATOM 758 C C . ARG A 1 98 ? -10.909 8.196 12.447 1.00 94.88 98 ARG A C 1
ATOM 760 O O . ARG A 1 98 ? -11.056 9.376 12.772 1.00 94.88 98 ARG A O 1
ATOM 767 N N . LEU A 1 99 ? -11.098 7.179 13.283 1.00 94.31 99 LEU A N 1
ATOM 768 C CA . LEU A 1 99 ? -11.260 7.365 14.723 1.00 94.31 99 LEU A CA 1
ATOM 769 C C . LEU A 1 99 ? -9.890 7.415 15.424 1.00 94.31 99 LEU A C 1
ATOM 771 O O . LEU A 1 99 ? -8.893 6.947 14.855 1.00 94.31 99 LEU A O 1
ATOM 775 N N . PRO A 1 100 ? -9.818 7.977 16.648 1.00 93.06 100 PRO A N 1
ATOM 776 C CA . PRO A 1 100 ? -8.613 7.911 17.475 1.00 93.06 100 PRO A CA 1
ATOM 777 C C . PRO A 1 100 ? -8.118 6.476 17.700 1.00 93.06 100 PRO A C 1
ATOM 779 O O . PRO A 1 100 ? -6.915 6.237 17.676 1.00 93.06 100 PRO A O 1
ATOM 782 N N . GLU A 1 101 ? -9.043 5.529 17.870 1.00 94.12 101 GLU A N 1
ATOM 783 C CA . GLU A 1 101 ? -8.764 4.117 18.144 1.00 94.12 101 GLU A CA 1
ATOM 784 C C . GLU A 1 101 ? -8.220 3.372 16.917 1.00 94.12 101 GLU A C 1
ATOM 786 O O . GLU A 1 101 ? -7.462 2.415 17.064 1.00 94.12 101 GLU A O 1
ATOM 791 N N . GLY A 1 102 ? -8.562 3.812 15.702 1.00 94.88 102 GLY A N 1
ATOM 792 C CA . GLY A 1 102 ? -8.109 3.146 14.488 1.00 94.88 102 GLY A CA 1
ATOM 793 C C . GLY A 1 102 ? -8.737 3.662 13.191 1.00 94.88 102 GLY A C 1
ATOM 794 O O . GLY A 1 102 ? -9.728 4.404 13.211 1.00 94.88 102 GLY A O 1
ATOM 795 N N . PRO A 1 103 ? -8.145 3.294 12.043 1.00 96.69 103 PRO A N 1
ATOM 796 C CA . PRO A 1 103 ? -8.759 3.451 10.728 1.00 96.69 103 PRO A CA 1
ATOM 797 C C . PRO A 1 103 ? -10.061 2.651 10.603 1.00 96.69 103 PRO A C 1
ATOM 799 O O . PRO A 1 103 ? -10.271 1.643 11.281 1.00 96.69 103 PRO A O 1
ATOM 802 N N . TYR A 1 104 ? -10.927 3.079 9.687 1.00 97.50 104 TYR A N 1
ATOM 803 C CA . TYR A 1 104 ? -12.124 2.317 9.358 1.00 97.50 104 TYR A CA 1
ATOM 804 C C . TYR A 1 104 ? -11.762 1.007 8.659 1.00 97.50 104 TYR A C 1
ATOM 806 O O . TYR A 1 104 ? -10.895 0.972 7.784 1.00 97.50 104 TYR A O 1
ATOM 814 N N . ALA A 1 105 ? -12.471 -0.070 8.999 1.00 97.25 105 ALA A N 1
ATOM 815 C CA . ALA A 1 105 ? -12.245 -1.377 8.385 1.00 97.25 105 ALA A CA 1
ATOM 816 C C . ALA A 1 105 ? -12.469 -1.349 6.862 1.00 97.25 105 ALA A C 1
ATOM 818 O O . ALA A 1 105 ? -11.733 -1.983 6.109 1.00 97.25 105 ALA A O 1
ATOM 819 N N . CYS A 1 106 ? -13.421 -0.539 6.388 1.00 96.50 106 CYS A N 1
ATOM 820 C CA . CYS A 1 106 ? -13.664 -0.363 4.957 1.00 96.50 106 CYS A CA 1
ATOM 821 C C . CYS A 1 106 ? -12.499 0.321 4.220 1.00 96.50 106 CYS A C 1
ATOM 823 O O . CYS A 1 106 ? -12.268 0.015 3.050 1.00 96.50 106 CYS A O 1
ATOM 825 N N . ASP A 1 107 ? -11.744 1.208 4.877 1.00 97.31 107 AS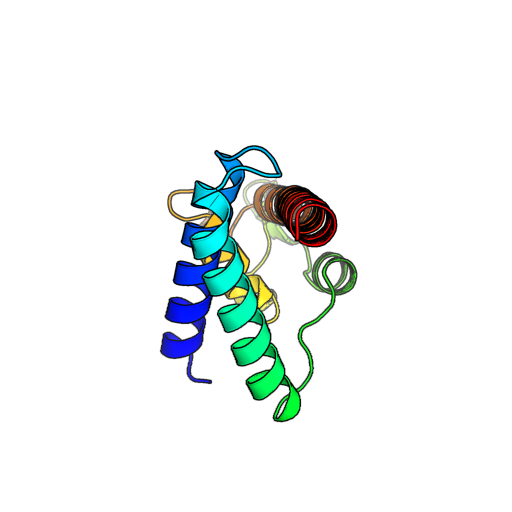P A N 1
ATOM 826 C CA . ASP A 1 107 ? -10.565 1.839 4.276 1.00 97.31 107 ASP A CA 1
ATOM 827 C C . ASP A 1 107 ? -9.418 0.833 4.143 1.00 97.31 107 ASP A C 1
ATOM 829 O O . ASP A 1 107 ? -8.741 0.807 3.114 1.00 97.31 107 ASP A O 1
ATOM 833 N N . TRP A 1 108 ? -9.249 -0.049 5.131 1.00 97.56 108 TRP A N 1
ATOM 834 C CA . TRP A 1 108 ? -8.319 -1.176 5.048 1.00 97.56 108 TRP A CA 1
ATOM 835 C C . TRP A 1 108 ? -8.676 -2.133 3.898 1.00 97.56 108 TRP A C 1
ATOM 837 O O . TRP A 1 108 ? -7.833 -2.443 3.054 1.00 97.56 108 TRP A O 1
ATOM 847 N N . GLU A 1 109 ? -9.942 -2.546 3.788 1.00 97.00 109 GLU A N 1
ATOM 848 C CA . GLU A 1 109 ? -10.411 -3.409 2.693 1.00 97.00 109 GLU A CA 1
ATOM 849 C C . GLU A 1 109 ? -10.232 -2.764 1.312 1.00 97.00 109 GLU A C 1
ATOM 851 O O . GLU A 1 109 ? -9.818 -3.426 0.347 1.00 97.00 109 GLU A O 1
ATOM 856 N N . LYS A 1 110 ? -10.533 -1.464 1.216 1.00 97.25 110 LYS A N 1
ATOM 857 C CA . LYS A 1 110 ? -10.337 -0.669 0.005 1.00 97.25 110 LYS A CA 1
ATOM 858 C C . LYS A 1 110 ? -8.862 -0.608 -0.369 1.00 97.25 110 LYS A C 1
ATOM 860 O O . LYS A 1 110 ? -8.536 -0.859 -1.526 1.00 97.25 110 LYS A O 1
ATOM 865 N N . PHE A 1 111 ? -7.981 -0.326 0.589 1.00 97.81 111 PHE A N 1
ATOM 866 C CA . PHE A 1 111 ? -6.539 -0.304 0.367 1.00 97.81 111 PHE A CA 1
AT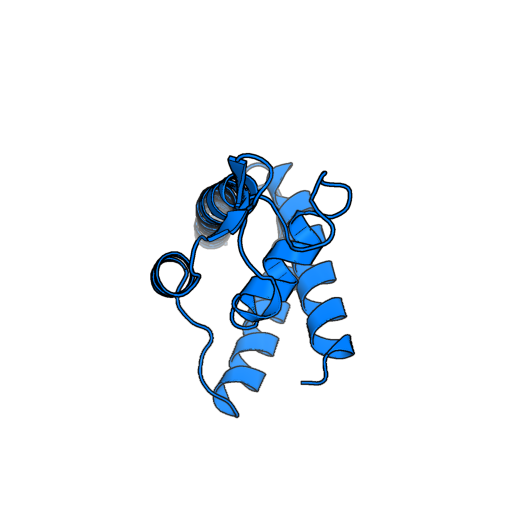OM 867 C C . PHE A 1 111 ? -6.036 -1.626 -0.221 1.00 97.81 111 PHE A C 1
ATOM 869 O O . PHE A 1 111 ? -5.359 -1.607 -1.244 1.00 97.81 111 PHE A O 1
ATOM 876 N N . LEU A 1 112 ? -6.415 -2.770 0.357 1.00 97.69 112 LEU A N 1
ATOM 877 C CA . LEU A 1 112 ? -5.986 -4.082 -0.144 1.00 97.69 112 LEU A CA 1
ATOM 878 C C . LEU A 1 112 ? -6.462 -4.347 -1.580 1.00 97.69 112 LEU A C 1
ATOM 880 O O . LEU A 1 112 ? -5.749 -4.950 -2.379 1.00 97.69 112 LEU A O 1
ATOM 884 N N . THR A 1 113 ? -7.674 -3.899 -1.909 1.00 97.62 113 THR A N 1
ATOM 885 C CA . THR A 1 113 ? -8.252 -4.038 -3.253 1.00 97.62 113 THR A CA 1
ATOM 886 C C . THR A 1 113 ? -7.535 -3.152 -4.273 1.00 97.62 113 THR A C 1
ATOM 888 O O . THR A 1 113 ? -7.235 -3.594 -5.380 1.00 97.62 113 THR A O 1
ATOM 891 N N . GLU A 1 114 ? -7.237 -1.903 -3.914 1.00 97.31 114 GLU A N 1
ATOM 892 C CA . GLU A 1 114 ? -6.486 -0.998 -4.787 1.00 97.31 114 GLU A CA 1
ATOM 893 C C . GLU A 1 114 ? -5.028 -1.440 -4.935 1.00 97.31 114 GLU A C 1
ATOM 895 O O . GLU A 1 114 ? -4.496 -1.403 -6.040 1.00 97.31 114 GLU A O 1
ATOM 900 N N . TRP A 1 115 ? -4.410 -1.963 -3.876 1.00 97.56 115 TRP A N 1
ATOM 901 C CA . TRP A 1 115 ? -3.069 -2.537 -3.948 1.00 97.56 115 TRP A CA 1
ATOM 902 C C . TRP A 1 115 ? -2.982 -3.653 -4.996 1.00 97.56 115 TRP A C 1
ATOM 904 O O . TRP A 1 115 ? -2.078 -3.653 -5.829 1.00 97.56 115 TRP A O 1
ATOM 914 N N . GLU A 1 116 ? -3.940 -4.584 -5.009 1.00 97.38 116 GLU A N 1
ATOM 915 C CA . GLU A 1 116 ? -3.993 -5.656 -6.012 1.00 97.38 116 GLU A CA 1
ATOM 916 C C . GLU A 1 116 ? -4.061 -5.102 -7.444 1.00 97.38 116 GLU A C 1
ATOM 918 O O . GLU A 1 116 ? -3.327 -5.545 -8.332 1.00 97.38 116 GLU A O 1
ATOM 923 N N . ARG A 1 117 ? -4.894 -4.077 -7.665 1.00 97.44 117 ARG A N 1
ATOM 924 C CA . ARG A 1 117 ? -5.018 -3.398 -8.965 1.00 97.44 117 ARG A CA 1
ATOM 925 C C . ARG A 1 117 ? -3.720 -2.713 -9.379 1.00 97.44 117 ARG A C 1
ATOM 927 O O . ARG A 1 117 ? -3.320 -2.812 -10.539 1.00 97.44 117 ARG A O 1
ATOM 934 N N . GLU A 1 118 ? -3.054 -2.042 -8.447 1.00 97.62 118 GLU A N 1
ATOM 935 C CA . GLU A 1 118 ? -1.770 -1.383 -8.679 1.00 97.62 118 GLU A CA 1
ATOM 936 C C . GLU A 1 118 ? -0.673 -2.389 -9.036 1.00 97.62 118 GLU A C 1
ATOM 938 O O . GLU A 1 118 ? 0.079 -2.155 -9.983 1.00 97.62 118 GLU A O 1
ATOM 943 N N . MET A 1 119 ? -0.614 -3.533 -8.345 1.00 97.12 119 MET A N 1
ATOM 944 C CA . MET A 1 119 ? 0.334 -4.607 -8.663 1.00 97.12 119 MET A CA 1
ATOM 945 C C . MET A 1 119 ? 0.057 -5.220 -10.038 1.00 97.12 119 MET A C 1
ATOM 947 O O . MET A 1 119 ? 0.992 -5.474 -10.801 1.00 97.12 119 MET A O 1
ATOM 951 N N . GLN A 1 120 ? -1.214 -5.395 -10.410 1.00 97.75 120 GLN A N 1
ATOM 952 C CA . GLN A 1 120 ? -1.573 -5.851 -11.753 1.00 97.75 120 GLN A CA 1
ATOM 953 C C . GLN A 1 120 ? -1.161 -4.835 -12.830 1.00 97.75 120 GLN A C 1
ATOM 955 O O . GLN A 1 120 ? -0.662 -5.219 -13.891 1.00 97.75 120 GLN A O 1
ATOM 960 N N . HIS A 1 121 ? -1.335 -3.537 -12.571 1.00 97.75 121 HIS A N 1
ATOM 961 C CA . HIS A 1 121 ? -0.908 -2.478 -13.491 1.00 97.75 121 HIS A CA 1
ATOM 962 C C . HIS A 1 121 ? 0.615 -2.442 -13.647 1.00 97.75 121 HIS A C 1
ATOM 964 O O . HIS A 1 121 ? 1.118 -2.389 -14.770 1.00 97.75 121 HIS A O 1
ATOM 970 N N . LEU A 1 122 ? 1.353 -2.559 -12.540 1.00 97.75 122 LEU A N 1
ATOM 971 C CA . LEU A 1 122 ? 2.808 -2.708 -12.539 1.00 97.75 122 LEU A CA 1
ATOM 972 C C . LEU A 1 122 ? 3.252 -3.913 -13.377 1.00 97.75 122 LEU A C 1
ATOM 974 O O . LEU A 1 122 ? 4.136 -3.787 -14.227 1.00 97.75 122 LEU A O 1
ATOM 978 N N . GLN A 1 123 ? 2.599 -5.063 -13.210 1.00 97.31 123 GLN A N 1
ATOM 979 C CA . GLN A 1 123 ? 2.908 -6.250 -14.000 1.00 97.31 123 GLN A CA 1
ATOM 980 C C . GLN A 1 123 ? 2.671 -6.022 -15.502 1.00 97.31 123 GLN A C 1
ATOM 982 O O . GLN A 1 123 ? 3.496 -6.426 -16.322 1.00 97.31 123 GLN A O 1
ATOM 987 N N . ASN A 1 124 ? 1.594 -5.332 -15.882 1.00 97.38 124 ASN A N 1
ATOM 988 C CA . ASN A 1 124 ? 1.313 -5.010 -17.286 1.00 97.38 124 ASN A CA 1
ATOM 989 C C . ASN A 1 124 ? 2.399 -4.110 -17.902 1.00 97.38 124 ASN A C 1
ATOM 991 O O . ASN A 1 124 ? 2.789 -4.307 -19.059 1.00 97.38 124 ASN A O 1
ATOM 995 N N . HIS A 1 125 ? 2.918 -3.147 -17.133 1.00 96.94 125 HIS A N 1
ATOM 996 C CA . HIS A 1 125 ? 4.069 -2.333 -17.534 1.00 96.94 125 HIS A CA 1
ATOM 997 C C . HIS A 1 125 ? 5.318 -3.191 -17.763 1.00 96.94 125 HIS A C 1
ATOM 999 O O . HIS A 1 125 ? 5.920 -3.095 -18.833 1.00 96.94 125 HIS A O 1
ATOM 1005 N N . ARG A 1 126 ? 5.655 -4.078 -16.816 1.00 95.38 126 ARG A N 1
ATOM 1006 C CA . ARG A 1 126 ? 6.815 -4.986 -16.913 1.00 95.38 126 ARG A CA 1
ATOM 1007 C C . ARG A 1 126 ? 6.741 -5.893 -18.144 1.00 95.38 126 ARG A C 1
ATOM 1009 O O . ARG A 1 126 ? 7.711 -6.002 -18.888 1.00 95.38 126 ARG A O 1
ATOM 1016 N N . VAL A 1 127 ? 5.577 -6.495 -18.406 1.00 96.25 127 VAL A N 1
ATOM 1017 C CA . VAL A 1 127 ? 5.354 -7.345 -19.592 1.00 96.25 127 VAL A CA 1
ATOM 1018 C C . VAL A 1 127 ? 5.540 -6.550 -20.885 1.00 96.25 127 VAL A C 1
ATOM 1020 O O . VAL A 1 127 ? 6.207 -7.016 -21.806 1.00 96.25 127 VAL A O 1
ATOM 1023 N N . THR A 1 128 ? 4.987 -5.338 -20.954 1.00 94.56 128 THR A N 1
ATOM 1024 C CA . THR A 1 128 ? 5.098 -4.491 -22.152 1.00 94.56 128 THR A CA 1
ATOM 1025 C C . THR A 1 128 ? 6.544 -4.058 -22.404 1.00 94.56 128 THR A C 1
ATOM 1027 O O . THR A 1 128 ? 7.001 -4.061 -23.547 1.00 94.56 128 THR A O 1
ATOM 1030 N N . GLN A 1 129 ? 7.285 -3.727 -21.343 1.00 88.75 129 GLN A N 1
ATOM 1031 C CA . GLN A 1 129 ? 8.698 -3.363 -21.425 1.00 88.75 129 GLN A CA 1
ATOM 1032 C C . GLN A 1 129 ? 9.554 -4.537 -21.914 1.00 88.75 129 GLN A C 1
ATOM 1034 O O . GLN A 1 129 ? 10.362 -4.356 -22.820 1.00 88.75 129 GLN A O 1
ATOM 1039 N N . ALA A 1 130 ? 9.338 -5.739 -21.372 1.00 88.38 130 ALA A N 1
ATOM 1040 C CA . ALA A 1 130 ? 10.057 -6.945 -21.780 1.00 88.38 130 ALA A CA 1
ATOM 1041 C C . ALA A 1 130 ? 9.767 -7.358 -23.234 1.00 88.38 130 ALA A C 1
ATOM 1043 O O . ALA A 1 130 ? 10.631 -7.928 -23.885 1.00 88.38 130 ALA A O 1
ATOM 1044 N N . ALA A 1 131 ? 8.573 -7.059 -23.756 1.00 86.81 131 ALA A N 1
ATOM 1045 C CA . ALA A 1 131 ? 8.225 -7.307 -25.158 1.00 86.81 131 ALA A CA 1
ATOM 1046 C C . ALA A 1 131 ? 8.786 -6.255 -26.137 1.00 86.81 131 ALA A C 1
ATOM 1048 O O . ALA A 1 131 ? 8.749 -6.474 -27.346 1.00 86.81 131 ALA A O 1
ATOM 1049 N N . SER A 1 132 ? 9.254 -5.108 -25.632 1.00 76.62 132 SER A N 1
ATOM 1050 C CA . SER A 1 132 ? 9.749 -3.981 -26.441 1.00 76.62 132 SER A CA 1
ATOM 1051 C C . SER A 1 132 ? 11.281 -3.891 -26.513 1.00 76.62 132 SER A C 1
ATOM 1053 O O . SER A 1 132 ? 11.791 -3.023 -27.224 1.00 76.62 132 SER A O 1
ATOM 1055 N N . GLY A 1 133 ? 11.999 -4.731 -25.759 1.00 59.25 133 GLY A N 1
ATOM 1056 C CA . GLY A 1 133 ? 13.465 -4.841 -25.756 1.00 59.25 133 GLY A CA 1
ATOM 1057 C C . GLY A 1 133 ? 13.945 -6.063 -26.521 1.00 59.25 133 GLY A C 1
ATOM 1058 O O . GLY A 1 133 ? 15.013 -5.949 -27.159 1.00 59.25 133 GLY A O 1
#